Protein AF-A0A2I0KD50-F1 (afdb_monomer_lite)

Organism: Punica granatum (NCBI:txid22663)

Structure (mmCIF, N/CA/C/O backbone):
data_AF-A0A2I0KD50-F1
#
_entry.id   AF-A0A2I0KD50-F1
#
loop_
_atom_site.group_PDB
_atom_site.id
_atom_site.type_symbol
_atom_site.label_atom_id
_atom_site.label_alt_id
_atom_site.label_comp_id
_atom_site.label_asym_id
_atom_site.label_entity_id
_atom_site.label_seq_id
_atom_site.pdbx_PDB_ins_code
_atom_site.Cartn_x
_atom_site.Cartn_y
_atom_site.Cartn_z
_atom_site.occupancy
_atom_site.B_iso_or_equiv
_atom_site.auth_seq_id
_atom_site.auth_comp_id
_atom_site.auth_asym_id
_atom_site.auth_atom_id
_atom_site.pdbx_PDB_model_num
ATOM 1 N N . MET A 1 1 ? 10.633 5.682 2.955 1.00 70.81 1 MET A N 1
ATOM 2 C CA . MET A 1 1 ? 9.677 4.860 3.728 1.00 70.81 1 MET A CA 1
ATOM 3 C C . MET A 1 1 ? 9.456 5.399 5.141 1.00 70.81 1 MET A C 1
ATOM 5 O O . MET A 1 1 ? 8.344 5.823 5.405 1.00 70.81 1 MET A O 1
ATOM 9 N N . ALA A 1 2 ? 10.467 5.467 6.023 1.00 80.44 2 ALA A N 1
ATOM 10 C CA . ALA A 1 2 ? 10.273 5.912 7.417 1.00 80.44 2 ALA A CA 1
ATOM 11 C C . ALA A 1 2 ? 9.618 7.303 7.551 1.00 80.44 2 ALA A C 1
ATOM 13 O O . ALA A 1 2 ? 8.651 7.461 8.290 1.00 80.44 2 ALA A O 1
ATOM 14 N N . PHE A 1 3 ? 10.090 8.294 6.787 1.00 87.19 3 PHE A N 1
ATOM 15 C CA . PHE A 1 3 ? 9.488 9.631 6.768 1.00 87.19 3 PHE A CA 1
ATOM 16 C C . PHE A 1 3 ? 8.015 9.604 6.319 1.00 87.19 3 PHE A C 1
ATOM 18 O O . PHE A 1 3 ? 7.145 10.119 7.013 1.00 87.19 3 PHE A O 1
ATOM 25 N N . SER A 1 4 ? 7.725 8.937 5.198 1.00 86.75 4 SER A N 1
ATOM 26 C CA . SER A 1 4 ? 6.370 8.811 4.644 1.00 86.75 4 SER A CA 1
ATOM 27 C C . SER A 1 4 ? 5.408 8.070 5.575 1.00 86.75 4 SER A C 1
ATOM 29 O O . SER A 1 4 ? 4.252 8.458 5.671 1.00 86.75 4 SER A O 1
ATOM 31 N N . ALA A 1 5 ? 5.883 7.051 6.299 1.00 86.19 5 ALA A N 1
ATOM 32 C CA . ALA A 1 5 ? 5.079 6.326 7.282 1.00 86.19 5 ALA A CA 1
ATOM 33 C C . ALA A 1 5 ? 4.683 7.225 8.466 1.00 86.19 5 ALA A C 1
ATOM 35 O O . ALA A 1 5 ? 3.518 7.254 8.849 1.00 86.19 5 ALA A O 1
ATOM 36 N N . ASN A 1 6 ? 5.624 8.016 8.999 1.00 88.94 6 ASN A N 1
ATOM 37 C CA . ASN A 1 6 ? 5.325 8.981 10.064 1.00 88.94 6 ASN A CA 1
ATOM 38 C C . ASN A 1 6 ? 4.340 10.056 9.589 1.00 88.94 6 ASN A C 1
ATOM 40 O O . ASN A 1 6 ? 3.397 10.390 10.303 1.00 88.94 6 ASN A O 1
ATOM 44 N N . LEU A 1 7 ? 4.518 10.557 8.363 1.00 89.56 7 LEU A N 1
ATOM 45 C CA . LEU A 1 7 ? 3.590 11.509 7.757 1.00 89.56 7 LEU A CA 1
ATOM 46 C C . LEU A 1 7 ? 2.187 10.903 7.593 1.00 89.56 7 LEU A C 1
ATOM 48 O O . LEU A 1 7 ? 1.201 11.545 7.942 1.00 89.56 7 LEU A O 1
ATOM 52 N N . GLY A 1 8 ? 2.095 9.663 7.106 1.00 86.81 8 GLY A N 1
ATOM 53 C CA . GLY A 1 8 ? 0.834 8.934 6.981 1.00 86.81 8 GLY A CA 1
ATOM 54 C C . GLY A 1 8 ? 0.147 8.712 8.329 1.00 86.81 8 GLY A C 1
ATOM 55 O O . GLY A 1 8 ? -1.066 8.867 8.425 1.00 86.81 8 GLY A O 1
ATOM 56 N N . GLY A 1 9 ? 0.910 8.407 9.384 1.00 88.31 9 GLY A N 1
ATOM 57 C CA . GLY A 1 9 ? 0.411 8.331 10.762 1.00 88.31 9 GLY A CA 1
ATOM 58 C C . GLY A 1 9 ? -0.171 9.660 11.235 1.00 88.31 9 GLY A C 1
ATOM 59 O O . GLY A 1 9 ? -1.335 9.720 11.615 1.00 88.31 9 GLY A O 1
ATOM 60 N N . TR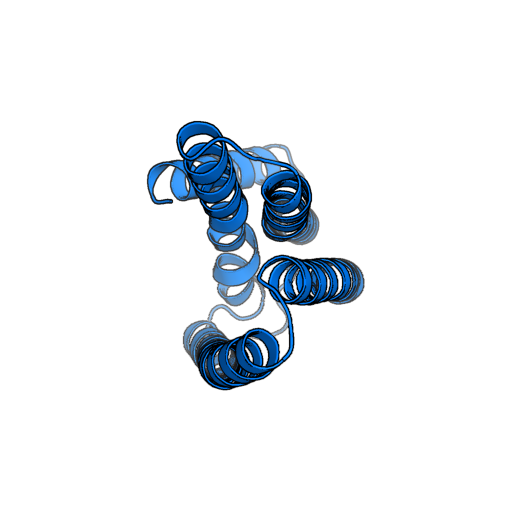P A 1 10 ? 0.586 10.750 11.090 1.00 90.25 10 TRP A N 1
ATOM 61 C CA . TRP A 1 10 ? 0.128 12.083 11.486 1.00 90.25 10 TRP A CA 1
ATOM 62 C C . TRP A 1 10 ? -1.133 12.535 10.733 1.00 90.25 10 TRP A C 1
ATOM 64 O O . TRP A 1 10 ? -2.048 13.108 11.329 1.00 90.25 10 TRP A O 1
ATOM 74 N N . ILE A 1 11 ? -1.220 12.244 9.429 1.00 89.62 11 ILE A N 1
ATOM 75 C CA . ILE A 1 11 ? -2.421 12.503 8.623 1.00 89.62 11 ILE A CA 1
ATOM 76 C C . ILE A 1 11 ? -3.598 11.670 9.138 1.00 89.62 11 ILE A C 1
ATOM 78 O O . ILE A 1 11 ? -4.686 12.216 9.320 1.00 89.62 11 ILE A O 1
ATOM 82 N N . ALA A 1 12 ? -3.396 10.375 9.395 1.00 88.25 12 ALA A N 1
ATOM 83 C CA . ALA A 1 12 ? -4.441 9.498 9.911 1.00 88.25 12 ALA A CA 1
ATOM 84 C C . ALA A 1 12 ? -4.977 9.997 11.264 1.00 88.25 12 ALA A C 1
ATOM 86 O O . ALA A 1 12 ? -6.186 10.181 11.408 1.00 88.25 12 ALA A O 1
ATOM 87 N N . ASP A 1 13 ? -4.093 10.318 12.208 1.00 89.00 13 ASP A N 1
ATOM 88 C CA . ASP A 1 13 ? -4.461 10.821 13.537 1.00 89.00 13 ASP A CA 1
ATOM 89 C C . ASP A 1 13 ? -5.185 12.176 13.453 1.00 89.00 13 ASP A C 1
ATOM 91 O O . ASP A 1 13 ? -6.168 12.434 14.157 1.00 89.00 13 ASP A O 1
ATOM 95 N N . THR A 1 14 ? -4.765 13.043 12.526 1.00 89.75 14 THR A N 1
ATOM 96 C CA . THR A 1 14 ? -5.438 14.323 12.263 1.00 89.75 14 THR A CA 1
ATOM 97 C C . THR A 1 14 ? -6.848 14.118 11.700 1.00 89.75 14 THR A C 1
ATOM 99 O O . THR A 1 14 ? -7.777 14.833 12.067 1.00 89.75 14 THR A O 1
ATOM 102 N N . LEU A 1 15 ? -7.044 13.144 10.811 1.00 88.12 15 LEU A N 1
ATOM 103 C CA . LEU A 1 15 ? -8.362 12.847 10.247 1.00 88.12 15 LEU A CA 1
ATOM 104 C C . LEU A 1 15 ? -9.306 12.249 11.297 1.00 88.12 15 LEU A C 1
ATOM 106 O O . LEU A 1 15 ? -10.467 12.654 11.361 1.00 88.12 15 LEU A O 1
ATOM 110 N N . VAL A 1 16 ? -8.804 11.358 12.155 1.00 89.00 16 VAL A N 1
ATOM 111 C CA . VAL A 1 16 ? -9.578 10.802 13.277 1.00 89.00 16 VAL A CA 1
ATOM 112 C C . VAL A 1 16 ? -9.962 11.902 14.271 1.00 89.00 16 VAL A C 1
ATOM 114 O O . VAL A 1 16 ? -11.129 12.015 14.638 1.00 89.00 16 VAL A O 1
ATOM 117 N N . SER A 1 17 ? -9.025 12.776 14.656 1.00 88.19 17 SER A N 1
ATOM 118 C CA . SER A 1 17 ? -9.304 13.890 15.583 1.00 88.19 17 SER A CA 1
ATOM 119 C C . SER A 1 17 ? -10.275 14.938 15.022 1.00 88.19 17 SER A C 1
ATOM 121 O O . SER A 1 17 ? -10.956 15.616 15.788 1.00 88.19 17 SER A O 1
ATOM 123 N N . ARG A 1 18 ? -10.406 15.036 13.693 1.00 89.31 18 ARG A N 1
ATOM 124 C CA . ARG A 1 18 ? -11.431 15.848 13.012 1.00 89.31 18 ARG A CA 1
ATOM 125 C C . ARG A 1 18 ? -12.817 15.190 12.954 1.00 89.31 18 ARG A C 1
ATOM 127 O O . ARG A 1 18 ? -13.732 15.783 12.390 1.00 89.31 18 ARG A O 1
ATOM 134 N N . GLY A 1 19 ? -12.983 13.999 13.529 1.00 85.19 19 GLY A N 1
ATOM 135 C CA . GLY A 1 19 ? -14.274 13.320 13.661 1.00 85.19 19 GLY A CA 1
ATOM 136 C C . GLY A 1 19 ? -14.597 12.315 12.552 1.00 85.19 19 GLY A C 1
ATOM 137 O O . GLY A 1 19 ? -15.729 11.841 12.483 1.00 85.19 19 GLY A O 1
ATOM 138 N N . LEU A 1 20 ? -13.639 11.963 11.685 1.00 89.62 20 LEU A N 1
ATOM 139 C CA . LEU A 1 20 ? -13.829 10.848 10.753 1.00 89.62 20 LEU A CA 1
ATOM 140 C C . LEU A 1 20 ? -13.736 9.515 11.502 1.00 89.62 20 LEU A C 1
ATOM 142 O O . LEU A 1 20 ? -12.859 9.315 12.340 1.00 89.62 20 LEU A O 1
ATOM 146 N N . SER A 1 21 ? -14.611 8.567 11.156 1.00 88.94 21 SER A N 1
ATOM 147 C CA . SER A 1 21 ? -14.556 7.205 11.702 1.00 88.94 21 SER A CA 1
ATOM 148 C C . SER A 1 21 ? -13.206 6.547 11.393 1.00 88.94 21 SER A C 1
ATOM 150 O O . SER A 1 21 ? -12.714 6.679 10.264 1.00 88.94 21 SER A O 1
ATOM 152 N N . VAL A 1 22 ? -12.684 5.750 12.327 1.00 87.25 22 VAL A N 1
ATOM 153 C CA . VAL A 1 22 ? -11.439 4.984 12.149 1.00 87.25 22 VAL A CA 1
ATOM 154 C C . VAL A 1 22 ? -11.494 4.139 10.873 1.00 87.25 22 VAL A C 1
ATOM 156 O O . VAL A 1 22 ? -10.597 4.243 10.042 1.00 87.25 22 VAL A O 1
ATOM 159 N N . THR A 1 23 ? -12.599 3.425 10.626 1.00 86.94 23 THR A N 1
ATOM 160 C CA . THR A 1 23 ? -12.821 2.642 9.397 1.00 86.94 23 THR A CA 1
ATOM 161 C C . THR A 1 23 ? -12.579 3.448 8.120 1.00 86.94 23 THR A C 1
ATOM 163 O O . THR A 1 23 ? -11.850 3.009 7.232 1.00 86.94 23 THR A O 1
ATOM 166 N N . THR A 1 24 ? -13.160 4.647 8.023 1.00 87.75 24 THR A N 1
ATOM 167 C CA . THR A 1 24 ? -12.992 5.517 6.848 1.00 87.75 24 THR A CA 1
ATOM 168 C C . THR A 1 24 ? -11.543 5.967 6.697 1.00 87.75 24 THR A C 1
ATOM 170 O O . THR A 1 24 ? -11.000 5.915 5.596 1.00 87.75 24 THR A O 1
ATOM 173 N N . VAL A 1 25 ? -10.879 6.345 7.793 1.00 89.50 25 VAL A N 1
ATOM 174 C CA . VAL A 1 25 ? -9.468 6.752 7.750 1.00 89.50 25 VAL A CA 1
ATOM 175 C C . VAL A 1 25 ? -8.578 5.594 7.295 1.00 89.50 25 VAL A C 1
ATOM 177 O O . VAL A 1 25 ? -7.768 5.782 6.389 1.00 89.50 25 VAL A O 1
ATOM 180 N N . ARG A 1 26 ? -8.771 4.380 7.829 1.00 88.75 26 ARG A N 1
ATOM 181 C CA . ARG A 1 26 ? -8.013 3.189 7.405 1.00 88.75 26 ARG A CA 1
ATOM 182 C C . ARG A 1 26 ? -8.247 2.853 5.932 1.00 88.75 26 ARG A C 1
ATOM 184 O O . ARG A 1 26 ? -7.289 2.544 5.226 1.00 88.75 26 ARG A O 1
ATOM 191 N N . LYS A 1 27 ? -9.485 2.972 5.435 1.00 89.94 27 LYS A N 1
ATOM 192 C CA . LYS A 1 27 ? -9.807 2.802 4.004 1.00 89.94 27 LYS A CA 1
ATOM 193 C C . LYS A 1 27 ? -9.091 3.820 3.123 1.00 89.94 27 LYS A C 1
ATOM 195 O O . LYS A 1 27 ? -8.493 3.424 2.124 1.00 89.94 27 LYS A O 1
ATOM 200 N N . ILE A 1 28 ? -9.093 5.098 3.502 1.00 90.56 28 ILE A N 1
ATOM 201 C CA . ILE A 1 28 ? -8.404 6.153 2.746 1.00 90.56 28 ILE A CA 1
ATOM 202 C C . ILE A 1 28 ? -6.893 5.895 2.733 1.00 90.56 28 ILE A C 1
ATOM 204 O O . ILE A 1 28 ? -6.299 5.861 1.657 1.00 90.56 28 ILE A O 1
ATOM 208 N N . MET A 1 29 ? -6.278 5.664 3.899 1.00 90.31 29 MET A N 1
ATOM 209 C CA . MET A 1 29 ? -4.830 5.435 4.000 1.00 90.31 29 MET A CA 1
ATOM 210 C C . MET A 1 29 ? -4.391 4.220 3.177 1.00 90.31 29 MET A C 1
ATOM 212 O O . MET A 1 29 ? -3.423 4.310 2.425 1.00 90.31 29 MET A O 1
ATOM 216 N N . GLN A 1 30 ? -5.136 3.112 3.246 1.00 91.19 30 GLN A N 1
ATOM 217 C CA . GLN A 1 30 ? -4.815 1.915 2.469 1.00 91.19 30 GLN A CA 1
ATOM 218 C C . GLN A 1 30 ? -5.031 2.115 0.965 1.00 91.19 30 GLN A C 1
ATOM 220 O O . GLN A 1 30 ? -4.249 1.624 0.156 1.00 91.19 30 GLN A O 1
ATOM 225 N N . THR A 1 31 ? -6.062 2.869 0.577 1.00 91.44 31 THR A N 1
ATOM 226 C CA . THR A 1 31 ? -6.315 3.199 -0.832 1.00 91.44 31 THR A CA 1
ATOM 227 C C . THR A 1 31 ? -5.171 4.025 -1.412 1.00 91.44 31 THR A C 1
ATOM 229 O O . THR A 1 31 ? -4.708 3.730 -2.508 1.00 91.44 31 THR A O 1
ATOM 232 N N . VAL A 1 32 ? -4.652 5.010 -0.670 1.00 91.12 32 VAL A N 1
ATOM 233 C CA . VAL A 1 32 ? -3.443 5.755 -1.066 1.00 91.12 32 VAL A CA 1
ATOM 234 C C . VAL A 1 32 ? -2.230 4.821 -1.137 1.00 91.12 32 VAL A C 1
ATOM 236 O O . VAL A 1 32 ? -1.462 4.887 -2.098 1.00 91.12 32 VAL A O 1
ATOM 239 N N . GLY A 1 33 ? -2.108 3.914 -0.163 1.00 89.75 33 GLY A N 1
ATOM 240 C CA . GLY A 1 33 ? -1.062 2.896 -0.094 1.00 89.75 33 GLY A CA 1
ATOM 241 C C . GLY A 1 33 ? -1.037 1.920 -1.268 1.00 89.75 33 GLY A C 1
ATOM 242 O O . GLY A 1 33 ? 0.028 1.417 -1.594 1.00 89.75 33 GLY A O 1
ATOM 243 N N . PHE A 1 34 ? -2.163 1.681 -1.944 1.00 90.50 34 PHE A N 1
ATOM 244 C CA . PHE A 1 34 ? -2.239 0.767 -3.090 1.00 90.50 34 PHE A CA 1
ATOM 245 C C . PHE A 1 34 ? -2.349 1.472 -4.445 1.00 90.50 34 PHE A C 1
ATOM 247 O O . PHE A 1 34 ? -1.683 1.072 -5.401 1.00 90.50 34 PHE A O 1
ATOM 254 N N . LEU A 1 35 ? -3.137 2.545 -4.546 1.00 92.19 35 LEU A N 1
ATOM 255 C CA . LEU A 1 35 ? -3.276 3.292 -5.798 1.00 92.19 35 LEU A CA 1
ATOM 256 C C . LEU A 1 35 ? -2.030 4.118 -6.126 1.00 92.19 35 LEU A C 1
ATOM 258 O O . LEU A 1 35 ? -1.712 4.282 -7.303 1.00 92.19 35 LEU A O 1
ATOM 262 N N . GLY A 1 36 ? -1.310 4.610 -5.114 1.00 91.56 36 GLY A N 1
ATOM 263 C CA . GLY A 1 36 ? -0.051 5.328 -5.310 1.00 91.56 36 GLY A CA 1
ATOM 264 C C . GLY A 1 36 ? 0.994 4.472 -6.032 1.00 91.56 36 GLY A C 1
ATOM 265 O O . GLY A 1 36 ? 1.410 4.844 -7.134 1.00 91.56 36 GLY A O 1
ATOM 266 N N . PRO A 1 37 ? 1.365 3.292 -5.494 1.00 91.31 37 PRO A N 1
ATOM 267 C CA . PRO A 1 37 ? 2.269 2.372 -6.176 1.00 91.31 37 PRO A CA 1
ATOM 268 C C . PRO A 1 37 ? 1.765 1.956 -7.556 1.00 91.31 37 PRO A C 1
ATOM 270 O O . PRO A 1 37 ? 2.533 1.982 -8.514 1.00 91.31 37 PRO A O 1
ATOM 273 N N . ALA A 1 38 ? 0.470 1.651 -7.699 1.00 91.62 38 ALA A N 1
ATOM 274 C CA . ALA A 1 38 ? -0.110 1.280 -8.989 1.00 91.62 38 ALA A CA 1
ATOM 275 C C . ALA A 1 38 ? 0.085 2.372 -10.059 1.00 91.62 38 ALA A C 1
ATOM 277 O O . ALA A 1 38 ? 0.477 2.082 -11.194 1.00 91.62 38 ALA A O 1
ATOM 278 N N . PHE A 1 39 ? -0.129 3.639 -9.695 1.00 92.44 39 PHE A N 1
ATOM 279 C CA . PHE A 1 39 ? 0.102 4.770 -10.588 1.00 92.44 39 PHE A CA 1
ATOM 280 C C . PHE A 1 39 ? 1.582 4.895 -10.966 1.00 92.44 39 PHE A C 1
ATOM 282 O O . PHE A 1 39 ? 1.912 4.936 -12.152 1.00 92.44 39 PHE A O 1
ATOM 289 N N . PHE A 1 40 ? 2.485 4.901 -9.981 1.00 91.75 40 PHE A N 1
ATOM 290 C CA . PHE A 1 40 ? 3.916 5.082 -10.235 1.00 91.75 40 PHE A CA 1
ATOM 291 C C . PHE A 1 40 ? 4.544 3.918 -11.009 1.00 91.75 40 PHE A C 1
ATOM 293 O O . PHE A 1 40 ? 5.391 4.167 -11.863 1.00 91.75 40 PHE A O 1
ATOM 300 N N . LEU A 1 41 ? 4.107 2.676 -10.784 1.00 88.81 41 LEU A N 1
ATOM 301 C CA . LEU A 1 41 ? 4.550 1.512 -11.562 1.00 88.81 41 LEU A CA 1
ATOM 302 C C . LEU A 1 41 ? 4.051 1.566 -13.012 1.00 88.81 41 LEU A C 1
ATOM 304 O O . LEU A 1 41 ? 4.789 1.234 -13.938 1.00 88.81 41 LEU A O 1
ATOM 308 N N . THR A 1 42 ? 2.832 2.062 -13.238 1.00 89.69 42 THR A N 1
ATOM 309 C CA . THR A 1 42 ? 2.328 2.291 -14.602 1.00 89.69 42 THR A CA 1
ATOM 310 C C . THR A 1 42 ? 3.166 3.350 -15.324 1.00 89.69 42 THR A C 1
ATOM 312 O O . THR A 1 42 ? 3.517 3.180 -16.492 1.00 89.69 42 THR A O 1
ATOM 315 N N . GLN A 1 43 ? 3.541 4.431 -14.632 1.00 88.69 43 GLN A N 1
ATOM 316 C CA . GLN A 1 43 ? 4.410 5.463 -15.207 1.00 88.69 43 GLN A CA 1
ATOM 317 C C . GLN A 1 43 ? 5.835 4.960 -15.441 1.00 88.69 43 GLN A C 1
ATOM 319 O O . GLN A 1 43 ? 6.415 5.269 -16.477 1.00 88.69 43 GLN A O 1
ATOM 324 N N . LEU A 1 44 ? 6.377 4.143 -14.533 1.00 87.25 44 LEU A N 1
ATOM 325 C CA . LEU A 1 44 ? 7.727 3.581 -14.626 1.00 87.25 44 LEU A CA 1
ATOM 326 C C . LEU A 1 44 ? 7.964 2.847 -15.954 1.00 87.25 44 LEU A C 1
ATOM 328 O O . LEU A 1 44 ? 9.035 2.973 -16.538 1.00 87.25 44 LEU A O 1
ATOM 332 N N . SER A 1 45 ? 6.942 2.160 -16.462 1.00 82.25 45 SER A N 1
ATOM 333 C CA . SER A 1 45 ? 6.980 1.420 -17.732 1.00 82.25 45 SER A CA 1
ATOM 334 C C . SER A 1 45 ? 7.188 2.316 -18.966 1.00 82.25 45 SER A C 1
ATOM 336 O O . SER A 1 45 ? 7.632 1.846 -20.009 1.00 82.25 45 SER A O 1
ATOM 338 N N . HIS A 1 46 ? 6.909 3.618 -18.849 1.00 84.06 46 HIS A N 1
ATOM 339 C CA . HIS A 1 46 ? 7.046 4.609 -19.923 1.00 84.06 46 HIS A CA 1
ATOM 340 C C . HIS A 1 46 ? 8.318 5.465 -19.797 1.00 84.06 46 HIS A C 1
ATOM 342 O O . HIS A 1 46 ? 8.551 6.370 -20.602 1.00 84.06 46 HIS A O 1
ATOM 348 N N . VAL A 1 47 ? 9.139 5.221 -18.773 1.00 87.62 47 VAL A N 1
ATOM 349 C CA . VAL A 1 47 ? 10.310 6.040 -18.463 1.00 87.62 47 VAL A CA 1
ATOM 350 C C . VAL A 1 47 ? 11.579 5.427 -19.047 1.00 87.62 47 VAL A C 1
ATOM 352 O O . VAL A 1 47 ? 11.966 4.318 -18.704 1.00 87.62 47 VAL A O 1
ATOM 355 N N . ASN A 1 48 ? 12.294 6.213 -19.857 1.00 81.88 48 ASN A N 1
ATOM 356 C CA . ASN A 1 48 ? 13.555 5.797 -20.489 1.00 81.88 48 ASN A CA 1
ATOM 357 C C . ASN A 1 48 ? 14.815 6.334 -19.781 1.00 81.88 48 ASN A C 1
ATOM 359 O O . ASN A 1 48 ? 15.933 5.993 -20.158 1.00 81.88 48 ASN A O 1
ATOM 363 N N . SER A 1 49 ? 14.658 7.197 -18.769 1.00 91.94 49 SER A N 1
ATOM 364 C CA . SER A 1 49 ? 15.776 7.780 -18.016 1.00 91.94 49 SER A CA 1
ATOM 365 C C . SER A 1 49 ? 15.958 7.075 -16.668 1.00 91.94 49 SER A C 1
ATOM 367 O O . SER A 1 49 ? 15.011 7.058 -15.874 1.00 91.94 49 SER A O 1
ATOM 369 N N . PRO A 1 50 ? 17.167 6.577 -16.338 1.00 89.06 50 PRO A N 1
ATOM 370 C CA . PRO A 1 50 ? 17.437 5.938 -15.050 1.00 89.06 50 PRO A CA 1
ATOM 371 C C . PRO A 1 50 ? 17.090 6.823 -13.846 1.00 89.06 50 PRO A C 1
ATOM 373 O O . PRO A 1 50 ? 16.554 6.337 -12.854 1.00 89.06 50 PRO A O 1
ATOM 376 N N . ALA A 1 51 ? 17.329 8.136 -13.941 1.00 91.88 51 ALA A N 1
ATOM 377 C CA . ALA A 1 51 ? 17.015 9.071 -12.861 1.00 91.88 51 ALA A CA 1
ATOM 378 C C . ALA A 1 51 ? 15.503 9.151 -12.598 1.00 91.88 51 ALA A C 1
ATOM 380 O O . ALA A 1 51 ? 15.060 9.091 -11.453 1.00 91.88 51 ALA A O 1
ATOM 381 N N . MET A 1 52 ? 14.699 9.231 -13.661 1.00 89.94 52 MET A N 1
ATOM 382 C CA . MET A 1 52 ? 13.240 9.243 -13.539 1.00 89.94 52 MET A CA 1
ATOM 383 C C . MET A 1 52 ? 12.695 7.890 -13.066 1.00 89.94 52 MET A C 1
ATOM 385 O O . MET A 1 52 ? 11.723 7.867 -12.313 1.00 89.94 52 MET A O 1
ATOM 389 N N . ALA A 1 53 ? 13.325 6.779 -13.458 1.00 89.12 53 ALA A N 1
ATOM 390 C CA . ALA A 1 53 ? 12.929 5.446 -13.016 1.00 89.12 53 ALA A CA 1
ATOM 391 C C . ALA A 1 53 ? 13.121 5.289 -11.500 1.00 89.12 53 ALA A C 1
ATOM 393 O O . ALA A 1 53 ? 12.194 4.900 -10.789 1.00 89.12 53 ALA A O 1
ATOM 394 N N . VAL A 1 54 ? 14.285 5.700 -10.987 1.00 91.75 54 VAL A N 1
ATOM 395 C CA . VAL A 1 54 ? 14.572 5.712 -9.545 1.00 91.75 54 VAL A CA 1
ATOM 396 C C . VAL A 1 54 ? 13.600 6.623 -8.795 1.00 91.75 54 VAL A C 1
ATOM 398 O O . VAL A 1 54 ? 13.087 6.230 -7.749 1.00 91.75 54 VAL A O 1
ATOM 401 N N . LEU A 1 55 ? 13.292 7.809 -9.331 1.00 91.62 55 LEU A N 1
ATOM 402 C CA . LEU A 1 55 ? 12.304 8.708 -8.728 1.00 91.62 55 LEU A CA 1
ATOM 403 C C . LEU A 1 55 ? 10.907 8.074 -8.668 1.00 91.62 55 LEU A C 1
ATOM 405 O O . LEU A 1 55 ? 10.262 8.148 -7.623 1.00 91.62 55 LEU A O 1
ATOM 409 N N . CYS A 1 56 ? 10.453 7.412 -9.735 1.00 91.12 56 CYS A N 1
ATOM 410 C CA . CYS A 1 56 ? 9.159 6.722 -9.752 1.00 91.12 56 CYS A CA 1
ATOM 411 C C . CYS A 1 56 ? 9.120 5.571 -8.739 1.00 91.12 56 CYS A C 1
ATOM 413 O O . CYS A 1 56 ? 8.159 5.464 -7.979 1.00 91.12 56 CYS A O 1
ATOM 415 N N . MET A 1 57 ? 10.178 4.758 -8.658 1.00 90.62 57 MET A N 1
ATOM 416 C CA . MET A 1 57 ? 10.280 3.687 -7.659 1.00 90.62 57 MET A CA 1
ATOM 417 C C . MET A 1 57 ? 10.295 4.241 -6.228 1.00 90.62 57 MET A C 1
ATOM 419 O O . MET A 1 57 ? 9.613 3.713 -5.350 1.00 90.62 57 MET A O 1
ATOM 423 N N . ALA A 1 58 ? 11.019 5.337 -5.987 1.00 91.88 58 ALA A N 1
ATOM 424 C CA . ALA A 1 58 ? 11.056 5.993 -4.684 1.00 91.88 58 ALA A CA 1
ATOM 425 C C . ALA A 1 58 ? 9.682 6.556 -4.288 1.00 91.88 58 ALA A C 1
ATOM 427 O O . ALA A 1 58 ? 9.265 6.398 -3.139 1.00 91.88 58 ALA A O 1
ATOM 428 N N . CYS A 1 59 ? 8.961 7.170 -5.232 1.00 91.31 59 CYS A N 1
ATOM 429 C CA . CYS A 1 59 ? 7.610 7.680 -5.001 1.00 91.31 59 CYS A CA 1
ATOM 430 C C . CYS A 1 59 ? 6.611 6.546 -4.750 1.00 91.31 59 CYS A C 1
ATOM 432 O O . CYS A 1 59 ? 5.847 6.633 -3.792 1.00 91.31 59 CYS A O 1
ATOM 434 N N . SER A 1 60 ? 6.689 5.457 -5.525 1.00 91.69 60 SER A N 1
ATOM 435 C CA . SER A 1 60 ? 5.915 4.229 -5.308 1.00 91.69 60 SER A CA 1
ATOM 436 C C . SER A 1 60 ? 6.086 3.721 -3.874 1.00 91.69 60 SER A C 1
ATOM 438 O O . SER A 1 60 ? 5.113 3.610 -3.129 1.00 91.69 60 SER A O 1
ATOM 440 N N . GLN A 1 61 ? 7.332 3.524 -3.432 1.00 90.69 61 GLN A N 1
ATOM 441 C CA . GLN A 1 61 ? 7.630 3.064 -2.072 1.00 90.69 61 GLN A CA 1
ATOM 442 C C . GLN A 1 61 ? 7.234 4.085 -0.992 1.00 90.69 61 GLN A C 1
ATOM 444 O O . GLN A 1 61 ? 6.945 3.730 0.152 1.00 90.69 61 GLN A O 1
ATOM 449 N N . GLY A 1 62 ? 7.257 5.375 -1.331 1.00 91.12 62 GLY A N 1
ATOM 450 C CA . GLY A 1 62 ? 6.797 6.455 -0.466 1.00 91.12 62 GLY A CA 1
ATOM 451 C C . GLY A 1 62 ? 5.293 6.389 -0.217 1.00 91.12 62 GLY A C 1
ATOM 452 O O . GLY A 1 62 ? 4.869 6.509 0.930 1.00 91.12 62 GLY A O 1
ATOM 453 N N . THR A 1 63 ? 4.501 6.159 -1.265 1.00 89.56 63 THR A N 1
ATOM 454 C CA . THR A 1 63 ? 3.049 5.986 -1.146 1.00 89.56 63 THR A CA 1
ATOM 455 C C . THR A 1 63 ? 2.674 4.674 -0.470 1.00 89.56 63 THR A C 1
ATOM 457 O O . THR A 1 63 ? 1.817 4.691 0.406 1.00 89.56 63 THR A O 1
ATOM 460 N N . ASP A 1 64 ? 3.370 3.572 -0.769 1.00 89.56 64 ASP A N 1
ATOM 461 C CA . ASP A 1 64 ? 3.137 2.267 -0.130 1.00 89.56 64 ASP A CA 1
ATOM 462 C C . ASP A 1 64 ? 3.283 2.325 1.400 1.00 89.56 64 ASP A C 1
ATOM 464 O O . ASP A 1 64 ? 2.547 1.671 2.136 1.00 89.56 64 ASP A O 1
ATOM 468 N N . ALA A 1 65 ? 4.162 3.199 1.906 1.00 88.81 65 ALA A N 1
ATOM 469 C CA . ALA A 1 65 ? 4.361 3.400 3.339 1.00 88.81 65 ALA A CA 1
ATOM 470 C C . ALA A 1 65 ? 3.083 3.823 4.094 1.00 88.81 65 ALA A C 1
ATOM 472 O O . ALA A 1 65 ? 2.998 3.601 5.301 1.00 88.81 65 ALA A O 1
ATOM 473 N N . PHE A 1 66 ? 2.079 4.389 3.413 1.00 87.56 66 PHE A N 1
ATOM 474 C CA . PHE A 1 66 ? 0.783 4.730 4.016 1.00 87.56 66 PHE A CA 1
ATOM 475 C C . PHE A 1 66 ? -0.021 3.486 4.421 1.00 87.56 66 PHE A C 1
ATOM 477 O O . PHE A 1 66 ? -0.853 3.567 5.327 1.00 87.56 66 PHE A O 1
ATOM 484 N N . SER A 1 67 ? 0.283 2.317 3.845 1.00 87.75 67 SER A N 1
ATOM 485 C CA . SER A 1 67 ? -0.274 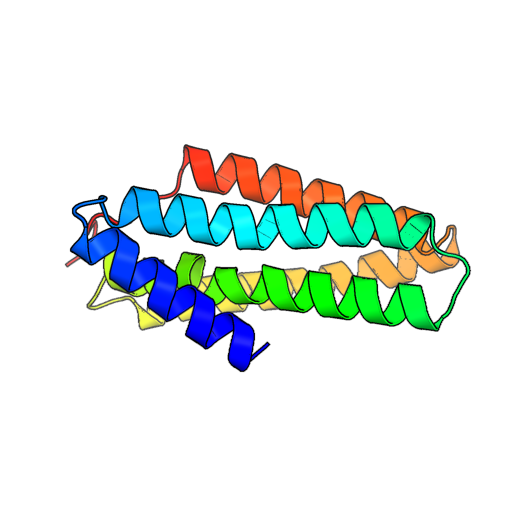1.028 4.269 1.00 87.75 67 SER A CA 1
ATOM 486 C C . SER A 1 67 ? 0.070 0.683 5.723 1.00 87.75 67 SER A C 1
ATOM 488 O O . SER A 1 67 ? -0.656 -0.078 6.355 1.00 87.75 67 SER A O 1
ATOM 490 N N . GLN A 1 68 ? 1.132 1.268 6.297 1.00 85.12 68 GLN A N 1
ATOM 491 C CA . GLN A 1 68 ? 1.447 1.119 7.725 1.00 85.12 68 GLN A CA 1
ATOM 492 C C . GLN A 1 68 ? 0.329 1.696 8.606 1.00 85.12 68 GLN A C 1
ATOM 494 O O . GLN A 1 68 ? -0.150 1.037 9.524 1.00 85.12 68 GLN A O 1
ATOM 499 N N . SER A 1 69 ? -0.168 2.884 8.262 1.00 83.50 69 SER A N 1
ATOM 500 C CA . SER A 1 69 ? -1.275 3.539 8.971 1.00 83.50 69 SER A CA 1
ATOM 501 C C . SER A 1 69 ? -2.656 3.006 8.569 1.00 83.50 69 SER A C 1
ATOM 503 O O . SER A 1 69 ? -3.647 3.296 9.241 1.00 83.50 69 SER A O 1
ATOM 505 N N . GLY A 1 70 ? -2.740 2.265 7.460 1.00 84.50 70 GLY A N 1
ATOM 506 C CA . GLY A 1 70 ? -3.929 1.545 7.008 1.00 84.50 70 GLY A CA 1
ATOM 507 C C . GLY A 1 70 ? -4.010 0.157 7.641 1.00 84.50 70 GLY A C 1
ATOM 508 O O . GLY A 1 70 ? -4.627 -0.017 8.687 1.00 84.50 70 GLY A O 1
ATOM 509 N N . LEU A 1 71 ? -3.374 -0.830 7.010 1.00 83.69 71 LEU A N 1
ATOM 510 C CA . LEU A 1 71 ? -3.394 -2.243 7.386 1.00 83.69 71 LEU A CA 1
ATOM 511 C C . LEU A 1 71 ? -2.929 -2.509 8.824 1.00 83.69 71 LEU A C 1
ATOM 513 O O . LEU A 1 71 ? -3.637 -3.177 9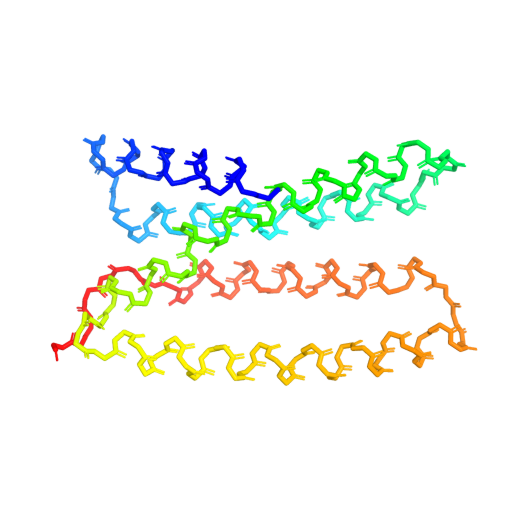.579 1.00 83.69 71 LEU A O 1
ATOM 517 N N . TYR A 1 72 ? -1.733 -2.054 9.203 1.00 81.00 72 TYR A N 1
ATOM 518 C CA . TYR A 1 72 ? -1.097 -2.520 10.443 1.00 81.00 72 TYR A CA 1
ATOM 519 C C . TYR A 1 72 ? -1.806 -1.984 11.686 1.00 81.00 72 TYR A C 1
ATOM 521 O O . TYR A 1 72 ? -2.057 -2.748 12.618 1.00 81.00 72 TYR A O 1
ATOM 529 N N . SER A 1 73 ? -2.225 -0.717 11.669 1.00 83.44 73 SER A N 1
ATOM 530 C CA . SER A 1 73 ? -3.059 -0.155 12.735 1.00 83.44 73 SER A CA 1
ATOM 531 C C . SER A 1 73 ? -4.443 -0.817 12.815 1.00 83.44 73 SER A C 1
ATOM 533 O O . SER A 1 73 ? -4.950 -1.031 13.913 1.00 83.44 73 SER A O 1
ATOM 535 N N . ASN A 1 74 ? -5.019 -1.244 11.683 1.00 86.81 74 ASN A N 1
ATOM 536 C CA . ASN A 1 74 ? -6.360 -1.841 11.651 1.00 86.81 74 ASN A CA 1
ATOM 537 C C . ASN A 1 74 ? 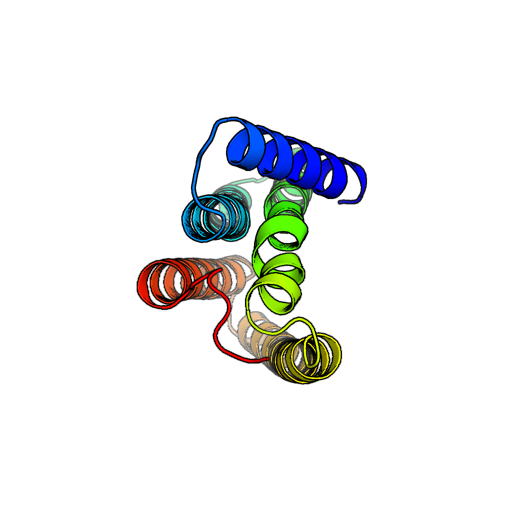-6.476 -3.148 12.460 1.00 86.81 74 ASN A C 1
ATOM 539 O O . ASN A 1 74 ? -7.542 -3.469 12.976 1.00 86.81 74 ASN A O 1
ATOM 543 N N . HIS A 1 75 ? -5.386 -3.908 12.604 1.00 84.19 75 HIS A N 1
ATOM 544 C CA . HIS A 1 75 ? -5.384 -5.142 13.401 1.00 84.19 75 HIS A CA 1
ATOM 545 C C . HIS A 1 75 ? -5.628 -4.862 14.890 1.00 84.19 75 HIS A C 1
ATOM 547 O O . HIS A 1 75 ? -6.320 -5.628 15.562 1.00 84.19 75 HIS A O 1
ATOM 553 N N . GLN A 1 76 ? -5.058 -3.764 15.398 1.00 83.69 76 GLN A N 1
ATOM 554 C CA . GLN A 1 76 ? -5.256 -3.318 16.778 1.00 83.69 76 GLN A CA 1
ATOM 555 C C . GLN A 1 76 ? -6.664 -2.757 16.979 1.00 83.69 76 GLN A C 1
ATOM 557 O O . GLN A 1 76 ? -7.272 -3.035 18.009 1.00 83.69 76 GLN A O 1
ATOM 562 N N . ASP A 1 77 ? -7.186 -2.041 15.978 1.00 83.81 77 ASP A N 1
AT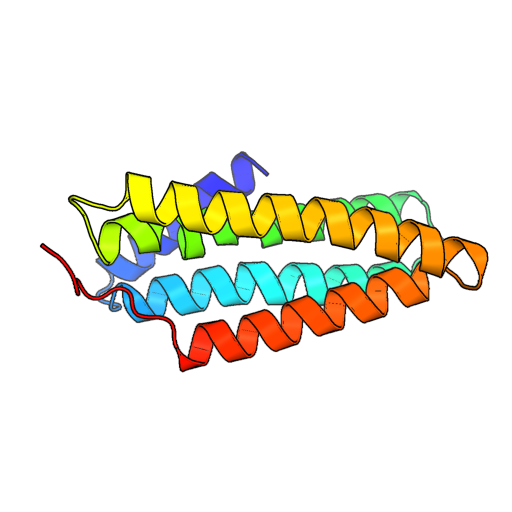OM 563 C CA . ASP A 1 77 ? -8.536 -1.472 16.003 1.00 83.81 77 ASP A CA 1
ATOM 564 C C . ASP A 1 77 ? -9.620 -2.580 16.052 1.00 83.81 77 ASP A C 1
ATOM 566 O O . ASP A 1 77 ? -10.563 -2.493 16.839 1.00 83.81 77 ASP A O 1
ATOM 570 N N . ILE A 1 78 ? -9.462 -3.666 15.276 1.00 85.38 78 ILE A N 1
ATOM 571 C CA . ILE A 1 78 ? -10.439 -4.774 15.205 1.00 85.38 78 ILE A CA 1
ATOM 572 C C . ILE A 1 78 ? -10.402 -5.689 16.438 1.00 85.38 78 ILE A C 1
ATOM 574 O O . ILE A 1 78 ? -11.456 -6.116 16.920 1.00 85.38 78 ILE A O 1
ATOM 578 N N . ALA A 1 79 ? -9.206 -6.072 16.896 1.00 84.50 79 ALA A N 1
ATOM 579 C CA . ALA A 1 79 ? -9.041 -7.069 17.954 1.00 84.50 79 ALA A CA 1
ATOM 580 C C . ALA A 1 79 ? -7.847 -6.725 18.858 1.00 84.50 79 ALA A C 1
ATOM 582 O O . ALA A 1 79 ? -6.771 -7.304 18.702 1.00 84.50 79 ALA A O 1
ATOM 583 N N . PRO A 1 80 ? -8.009 -5.826 19.842 1.00 83.69 80 PRO A N 1
ATOM 584 C CA . PRO A 1 80 ? -6.905 -5.345 20.673 1.00 83.69 80 PRO A CA 1
ATOM 585 C C . PRO A 1 80 ? -6.119 -6.479 21.349 1.00 83.69 80 PRO A C 1
ATOM 587 O O . PRO A 1 80 ? -4.886 -6.505 21.293 1.00 83.69 80 PRO A O 1
ATOM 590 N N . ARG A 1 81 ? -6.827 -7.468 21.914 1.00 85.62 81 ARG A N 1
ATOM 591 C CA . ARG A 1 81 ? -6.243 -8.598 22.653 1.00 85.62 81 ARG A CA 1
ATOM 592 C C . ARG A 1 81 ? -5.592 -9.661 21.765 1.00 85.62 81 ARG A C 1
ATOM 594 O O . ARG A 1 81 ? -4.645 -10.314 22.196 1.00 85.62 81 ARG A O 1
ATOM 601 N N . TYR A 1 82 ? -6.064 -9.812 20.526 1.00 86.44 82 TYR A N 1
ATOM 602 C CA . TYR A 1 82 ? -5.562 -10.793 19.552 1.00 86.44 82 TYR A CA 1
ATOM 603 C C . TYR A 1 82 ? -4.792 -10.153 18.390 1.00 86.44 82 TYR A C 1
ATOM 605 O O . TYR A 1 82 ? -4.445 -10.833 17.424 1.00 86.44 82 TYR A O 1
ATOM 613 N N . SER A 1 83 ? -4.490 -8.859 18.484 1.00 85.94 83 SER A N 1
ATOM 614 C CA . SER A 1 83 ? -3.859 -8.062 17.428 1.00 85.94 83 SER A CA 1
ATOM 615 C C . SER A 1 83 ? -2.539 -8.667 16.954 1.00 85.94 83 SER A C 1
ATOM 617 O O . SER A 1 83 ? -2.295 -8.743 15.753 1.00 85.94 83 SER A O 1
ATOM 619 N N . GLY A 1 84 ? -1.728 -9.188 17.881 1.00 87.38 84 GLY A N 1
ATOM 620 C CA . GLY A 1 84 ? -0.484 -9.891 17.561 1.00 87.38 84 GLY A CA 1
ATOM 621 C C . GLY A 1 84 ? -0.697 -11.187 16.770 1.00 87.38 84 GLY A C 1
ATOM 622 O O . GLY A 1 84 ? 0.071 -11.474 15.857 1.00 87.38 84 GLY A O 1
ATOM 623 N N . VAL A 1 85 ? -1.759 -11.945 17.063 1.00 90.25 85 VAL A N 1
ATOM 624 C CA . VAL A 1 85 ? -2.097 -13.174 16.323 1.00 90.25 85 VAL A CA 1
ATOM 625 C C . VAL A 1 85 ? -2.588 -12.831 14.922 1.00 90.25 85 VAL A C 1
ATOM 627 O O . VAL A 1 85 ? -2.116 -13.420 13.951 1.00 90.25 85 VAL A O 1
ATOM 630 N N . LEU A 1 86 ? -3.487 -11.849 14.799 1.00 87.69 86 LEU A N 1
ATOM 631 C CA . LEU A 1 86 ? -3.968 -11.396 13.495 1.00 87.69 86 LEU A CA 1
ATOM 632 C C . LEU A 1 86 ? -2.816 -10.859 12.635 1.00 87.69 86 LEU A C 1
ATOM 634 O O . LEU A 1 86 ? -2.728 -11.203 11.459 1.00 87.69 86 LEU A O 1
ATOM 638 N N . LEU A 1 87 ? -1.910 -10.072 13.228 1.00 89.50 87 LEU A N 1
ATOM 639 C CA . LEU A 1 87 ? -0.717 -9.570 12.548 1.00 89.50 87 LEU A CA 1
ATOM 640 C C . LEU A 1 87 ? 0.221 -10.710 12.131 1.00 89.50 87 LEU A C 1
ATOM 642 O O . LEU A 1 87 ? 0.771 -10.684 11.035 1.00 89.50 87 LEU A O 1
ATOM 646 N N . GLY A 1 88 ? 0.399 -11.725 12.979 1.00 91.69 88 GLY A N 1
ATOM 647 C CA . GLY A 1 88 ? 1.203 -12.901 12.647 1.00 91.69 88 GLY A CA 1
ATOM 648 C C . GLY A 1 88 ? 0.633 -13.682 11.460 1.00 91.69 88 GLY A C 1
ATOM 649 O O . GLY A 1 88 ? 1.372 -14.042 10.541 1.00 91.69 88 GLY A O 1
ATOM 650 N N . LEU A 1 89 ? -0.685 -13.899 11.438 1.00 92.56 89 LEU A N 1
ATOM 651 C CA . LEU A 1 89 ? -1.372 -14.577 10.336 1.00 92.56 89 LEU A CA 1
ATOM 652 C C . LEU A 1 89 ? -1.274 -13.780 9.029 1.00 92.56 89 LEU A C 1
ATOM 654 O O . LEU A 1 89 ? -0.914 -14.345 7.994 1.00 92.56 89 LEU A O 1
ATOM 658 N N . SER A 1 90 ? -1.540 -12.472 9.070 1.00 91.00 90 SER A N 1
ATOM 659 C CA . SER A 1 90 ? -1.460 -11.618 7.881 1.00 91.00 90 SER A CA 1
ATOM 660 C C . SER A 1 90 ? -0.028 -11.483 7.363 1.00 91.00 90 SER A C 1
ATOM 662 O O . SER A 1 90 ? 0.195 -11.563 6.155 1.00 91.00 90 SER A O 1
ATOM 664 N N . ASN A 1 91 ? 0.962 -11.374 8.254 1.00 91.50 91 ASN A N 1
ATOM 665 C CA . ASN A 1 91 ? 2.372 -11.351 7.875 1.00 91.50 91 ASN A CA 1
ATOM 666 C C . ASN A 1 91 ? 2.809 -12.674 7.235 1.00 91.50 91 ASN A C 1
ATOM 668 O O . ASN A 1 91 ? 3.471 -12.652 6.201 1.00 91.50 91 ASN A O 1
ATOM 672 N N . THR A 1 92 ? 2.375 -13.814 7.781 1.00 93.62 92 THR A N 1
ATOM 673 C CA . THR A 1 92 ? 2.665 -15.137 7.203 1.00 93.62 92 THR A CA 1
ATOM 674 C C . THR A 1 92 ? 2.108 -15.252 5.785 1.00 93.62 92 THR A C 1
ATOM 676 O O . THR A 1 92 ? 2.830 -15.647 4.868 1.00 93.62 92 THR A O 1
ATOM 679 N N . ALA A 1 93 ? 0.850 -14.848 5.575 1.00 92.50 93 ALA A N 1
ATOM 680 C CA . ALA A 1 93 ? 0.252 -14.804 4.242 1.00 92.50 93 ALA A CA 1
ATOM 681 C C . ALA A 1 93 ? 1.025 -13.862 3.298 1.00 92.50 93 ALA A C 1
ATOM 683 O O . ALA A 1 93 ? 1.281 -14.220 2.148 1.00 92.50 93 ALA A O 1
ATOM 684 N N . GLY A 1 94 ? 1.458 -12.698 3.794 1.00 91.00 94 GLY A N 1
ATOM 685 C CA . GLY A 1 94 ? 2.278 -11.744 3.044 1.00 91.00 94 GLY A CA 1
ATOM 686 C C . GLY A 1 94 ? 3.642 -12.305 2.631 1.00 91.00 94 GLY A C 1
ATOM 687 O O . GLY A 1 94 ? 4.050 -12.140 1.484 1.00 91.00 94 GLY A O 1
ATOM 688 N N . VAL A 1 95 ? 4.329 -13.024 3.523 1.00 93.88 95 VAL A N 1
ATOM 689 C CA . VAL A 1 95 ? 5.614 -13.675 3.218 1.00 93.88 95 VAL A CA 1
ATOM 690 C C . VAL A 1 95 ? 5.433 -14.763 2.163 1.00 93.88 95 VAL A C 1
ATOM 692 O O . VAL A 1 95 ? 6.195 -14.801 1.198 1.00 93.88 95 VAL A O 1
ATOM 695 N N . LEU A 1 96 ? 4.404 -15.608 2.289 1.00 94.19 96 LEU A N 1
ATOM 696 C CA . LEU A 1 96 ? 4.092 -16.623 1.278 1.00 94.19 96 LEU A CA 1
ATOM 697 C C . LEU A 1 96 ? 3.805 -15.983 -0.086 1.00 94.19 96 LEU A C 1
ATOM 699 O O . LEU A 1 96 ? 4.361 -16.417 -1.095 1.00 94.19 96 LEU A O 1
ATOM 703 N N . ALA A 1 97 ? 3.004 -14.915 -0.116 1.00 91.88 97 ALA A N 1
ATOM 704 C CA . ALA A 1 97 ? 2.751 -14.152 -1.334 1.00 91.88 97 ALA A CA 1
ATOM 705 C C . ALA A 1 97 ? 4.046 -13.575 -1.933 1.00 91.88 97 ALA A C 1
ATOM 707 O O . ALA A 1 97 ? 4.217 -13.617 -3.147 1.00 91.88 97 ALA A O 1
ATOM 708 N N . GLY A 1 98 ? 4.988 -13.111 -1.107 1.00 92.44 98 GLY A N 1
ATOM 709 C CA . GLY A 1 98 ? 6.309 -12.652 -1.551 1.00 92.44 98 GLY A CA 1
ATOM 710 C C . GLY A 1 98 ? 7.168 -13.759 -2.176 1.00 92.44 98 GLY A C 1
ATOM 711 O O . GLY A 1 98 ? 7.797 -13.543 -3.216 1.00 92.44 98 GLY A O 1
ATOM 712 N N . VAL A 1 99 ? 7.157 -14.961 -1.590 1.00 94.94 99 VAL A N 1
ATOM 713 C CA . VAL A 1 99 ? 7.859 -16.140 -2.129 1.00 94.94 99 VAL A CA 1
ATOM 714 C C . VAL A 1 99 ? 7.293 -16.523 -3.498 1.00 94.94 99 VAL A C 1
ATOM 716 O O . VAL A 1 99 ? 8.043 -16.612 -4.473 1.00 94.94 99 VAL A O 1
ATOM 719 N N . PHE A 1 100 ? 5.969 -16.686 -3.600 1.00 93.56 100 PHE A N 1
ATOM 720 C CA . PHE A 1 100 ? 5.316 -16.998 -4.874 1.00 93.56 100 PHE A CA 1
ATOM 721 C C . PHE A 1 100 ? 5.468 -15.865 -5.892 1.00 93.56 100 PHE A C 1
ATOM 723 O O . PHE A 1 100 ? 5.712 -16.131 -7.066 1.00 93.56 100 PHE A O 1
ATOM 730 N N . GLY A 1 101 ? 5.389 -14.610 -5.450 1.00 93.25 101 GLY A N 1
ATOM 731 C CA . GLY A 1 101 ? 5.557 -13.426 -6.289 1.00 93.25 101 GLY A CA 1
ATOM 732 C C . GLY A 1 101 ? 6.949 -13.344 -6.909 1.00 93.25 101 GLY A C 1
ATOM 733 O O . GLY A 1 101 ? 7.077 -13.037 -8.092 1.00 93.25 101 GLY A O 1
ATOM 734 N N . THR A 1 102 ? 7.991 -13.697 -6.154 1.00 93.75 102 THR A N 1
ATOM 735 C CA . THR A 1 102 ? 9.371 -13.733 -6.662 1.00 93.75 102 THR A CA 1
ATOM 736 C C . THR A 1 102 ? 9.553 -14.852 -7.690 1.00 93.75 102 THR A C 1
ATOM 738 O O . THR A 1 102 ? 10.121 -14.616 -8.756 1.00 93.75 102 THR A O 1
ATOM 741 N N . ALA A 1 103 ? 9.022 -16.049 -7.417 1.00 94.19 103 ALA A N 1
ATOM 742 C CA . ALA A 1 103 ? 9.051 -17.162 -8.368 1.00 94.19 103 ALA A CA 1
ATOM 743 C C . ALA A 1 103 ? 8.289 -16.830 -9.667 1.00 94.19 103 ALA A C 1
ATOM 745 O O . ALA A 1 103 ? 8.808 -17.041 -10.763 1.00 94.19 103 ALA A O 1
ATOM 746 N N . ALA A 1 104 ? 7.093 -16.244 -9.548 1.00 92.88 104 ALA A N 1
ATOM 747 C CA . ALA A 1 104 ? 6.291 -15.794 -10.683 1.00 92.88 104 ALA A CA 1
ATOM 748 C C . ALA A 1 104 ? 7.002 -14.696 -11.486 1.00 92.88 104 ALA A C 1
ATOM 750 O O . ALA A 1 104 ? 7.045 -14.771 -12.710 1.00 92.88 104 ALA A O 1
ATOM 751 N N . THR A 1 105 ? 7.622 -13.723 -10.812 1.00 93.81 105 THR A N 1
ATOM 752 C CA . THR A 1 105 ? 8.419 -12.669 -11.460 1.00 93.81 105 THR A CA 1
ATOM 753 C C . THR A 1 105 ? 9.567 -13.272 -12.266 1.00 93.81 105 THR A C 1
ATOM 755 O O . THR A 1 105 ? 9.739 -12.927 -13.432 1.00 93.81 105 THR A O 1
ATOM 758 N N . GLY A 1 106 ? 10.308 -14.224 -11.690 1.00 92.81 106 GLY A N 1
ATOM 759 C CA . GLY A 1 106 ? 11.378 -14.932 -12.395 1.00 92.81 106 GLY A CA 1
ATOM 760 C C . GLY A 1 106 ? 10.881 -15.674 -13.639 1.00 92.81 106 GLY A C 1
ATOM 761 O O . GLY A 1 106 ? 11.505 -15.587 -14.693 1.00 92.81 106 GLY A O 1
ATOM 762 N N . TYR A 1 107 ? 9.731 -16.347 -13.545 1.00 94.50 107 TYR A N 1
ATOM 763 C CA . TYR A 1 107 ? 9.119 -17.041 -14.680 1.00 94.50 107 TYR A CA 1
ATOM 764 C C . TYR A 1 107 ? 8.661 -16.083 -15.792 1.00 94.50 107 TYR A C 1
ATOM 766 O O . TYR A 1 107 ? 8.900 -16.347 -16.972 1.00 94.50 107 TYR A O 1
ATOM 774 N N . ILE A 1 108 ? 8.041 -14.955 -15.422 1.00 93.62 108 ILE A N 1
ATOM 775 C CA . ILE A 1 108 ? 7.619 -13.913 -16.369 1.00 93.62 108 ILE A CA 1
ATOM 776 C C . ILE A 1 108 ? 8.841 -13.347 -17.095 1.00 93.62 108 ILE A C 1
ATOM 778 O O . ILE A 1 108 ? 8.831 -13.260 -18.317 1.00 93.62 108 ILE A O 1
ATOM 782 N N . LEU A 1 109 ? 9.922 -13.034 -16.376 1.00 93.88 109 LEU A N 1
ATOM 783 C CA . LEU A 1 109 ? 11.145 -12.492 -16.975 1.00 93.88 109 LEU A CA 1
ATOM 784 C C . LEU A 1 109 ? 11.869 -13.458 -17.920 1.00 93.88 109 LEU A C 1
ATOM 786 O O . LEU A 1 109 ? 12.600 -13.004 -18.793 1.00 93.88 109 LEU A O 1
ATOM 790 N N . GLN A 1 110 ? 11.689 -14.772 -17.768 1.00 93.44 110 GLN A N 1
ATOM 791 C CA . GLN A 1 110 ? 12.263 -15.743 -18.706 1.00 93.44 110 GLN A CA 1
ATOM 792 C C . GLN A 1 110 ? 11.602 -15.691 -20.092 1.00 93.44 110 GLN A C 1
ATOM 794 O O . GLN A 1 110 ? 12.247 -16.041 -21.077 1.00 93.44 110 GLN A O 1
ATOM 799 N N . HIS A 1 111 ? 10.337 -15.266 -20.173 1.00 88.81 111 HIS A N 1
ATOM 800 C CA . HIS A 1 111 ? 9.531 -15.315 -21.402 1.00 88.81 111 HIS A CA 1
ATOM 801 C C . HIS A 1 111 ? 9.007 -13.945 -21.859 1.00 88.81 111 HIS A C 1
ATOM 803 O O . HIS A 1 111 ? 8.428 -13.843 -22.939 1.00 88.81 111 HIS A O 1
ATOM 809 N N . GLY A 1 112 ? 9.185 -12.904 -21.050 1.00 89.38 112 GLY A N 1
ATOM 810 C CA . GLY A 1 112 ? 8.597 -11.584 -21.242 1.00 89.38 112 GLY A CA 1
ATOM 811 C C . GLY A 1 112 ? 9.495 -10.467 -20.726 1.00 89.38 112 GLY A C 1
ATOM 812 O O . GLY A 1 112 ? 10.722 -10.563 -20.749 1.00 89.38 112 GLY A O 1
ATOM 813 N N . SER A 1 113 ? 8.875 -9.375 -20.287 1.00 90.31 113 SER A N 1
ATOM 814 C CA . SER A 1 113 ? 9.564 -8.136 -19.922 1.00 90.31 113 SER A CA 1
ATOM 815 C C . SER A 1 113 ? 9.200 -7.649 -18.516 1.00 90.31 113 SER A C 1
ATOM 817 O O . SER A 1 113 ? 8.244 -8.113 -17.895 1.00 90.31 113 SER A O 1
ATOM 819 N N . TRP A 1 114 ? 9.946 -6.665 -18.006 1.00 87.94 114 TRP A N 1
ATOM 820 C CA . TRP A 1 114 ? 9.610 -5.988 -16.746 1.00 87.94 114 TRP A CA 1
ATOM 821 C C . TRP A 1 114 ? 8.247 -5.281 -16.784 1.00 87.94 114 TRP A C 1
ATOM 823 O O . TRP A 1 114 ? 7.583 -5.196 -15.755 1.00 87.94 114 TRP A O 1
ATOM 833 N N . ASP A 1 115 ? 7.800 -4.834 -17.960 1.00 88.00 115 ASP A N 1
ATOM 834 C CA . ASP A 1 115 ? 6.475 -4.231 -18.144 1.00 88.00 115 ASP A CA 1
ATOM 835 C C . ASP A 1 115 ? 5.352 -5.233 -17.815 1.00 88.00 115 ASP A C 1
ATOM 837 O O . ASP A 1 115 ? 4.369 -4.889 -17.159 1.00 88.00 115 ASP A O 1
ATOM 841 N N . ASP A 1 116 ? 5.529 -6.513 -18.156 1.00 90.06 116 ASP A N 1
ATOM 842 C CA . ASP A 1 116 ? 4.553 -7.562 -17.832 1.00 90.06 116 ASP A CA 1
ATOM 843 C C . ASP A 1 116 ? 4.471 -7.815 -16.319 1.00 90.06 116 ASP A C 1
ATOM 845 O O . ASP A 1 116 ? 3.381 -7.968 -15.762 1.00 90.06 116 ASP A O 1
ATOM 849 N N . VAL A 1 117 ? 5.613 -7.769 -15.624 1.00 92.12 117 VAL A N 1
ATOM 850 C CA . VAL A 1 117 ? 5.677 -7.860 -14.155 1.00 92.12 117 VAL A CA 1
ATOM 851 C C . VAL A 1 117 ? 4.954 -6.679 -13.506 1.00 92.12 117 VAL A C 1
ATOM 853 O O . VAL A 1 117 ? 4.186 -6.859 -12.552 1.00 92.12 117 VAL A O 1
ATOM 856 N N . PHE A 1 118 ? 5.166 -5.466 -14.022 1.00 90.00 118 PHE A N 1
ATOM 857 C CA . PHE A 1 118 ? 4.507 -4.269 -13.506 1.00 90.00 118 PHE A CA 1
ATOM 858 C C . PHE A 1 118 ? 3.000 -4.300 -13.755 1.00 90.00 118 PHE A C 1
ATOM 860 O O . PHE A 1 118 ? 2.246 -4.006 -12.830 1.00 90.00 118 PHE A O 1
ATOM 867 N N . LYS A 1 119 ? 2.532 -4.748 -14.927 1.00 90.31 119 LYS A N 1
ATOM 868 C CA . LYS A 1 119 ? 1.095 -4.920 -15.210 1.00 90.31 119 LYS A CA 1
ATOM 869 C C . LYS A 1 119 ? 0.419 -5.885 -14.241 1.00 90.31 119 LYS A C 1
ATOM 871 O O . LYS A 1 119 ? -0.647 -5.567 -13.714 1.00 90.31 119 LYS A O 1
ATOM 876 N N . VAL A 1 120 ? 1.040 -7.036 -13.968 1.00 92.62 120 VAL A N 1
ATOM 877 C CA . VAL A 1 120 ? 0.517 -8.000 -12.984 1.00 92.62 120 VAL A CA 1
ATOM 878 C C . VAL A 1 120 ? 0.465 -7.365 -11.593 1.00 92.62 120 VAL A C 1
ATOM 880 O O . VAL A 1 120 ? -0.557 -7.455 -10.914 1.00 92.62 120 VAL A O 1
ATOM 883 N N . SER A 1 121 ? 1.525 -6.658 -11.193 1.00 91.56 121 SER A N 1
ATOM 884 C CA . SER A 1 121 ? 1.593 -5.968 -9.898 1.00 91.56 121 SER A CA 1
ATOM 885 C C . SER A 1 121 ? 0.500 -4.903 -9.756 1.00 91.56 121 SER A C 1
ATOM 887 O O . SER A 1 121 ? -0.201 -4.867 -8.747 1.00 91.56 121 SER A O 1
ATOM 889 N N . VAL A 1 122 ? 0.293 -4.074 -10.785 1.00 91.75 122 VAL A N 1
ATOM 890 C CA . VAL A 1 122 ? -0.783 -3.070 -10.843 1.00 91.75 122 VAL A CA 1
ATOM 891 C C . VAL A 1 122 ? -2.152 -3.738 -10.719 1.00 91.75 122 VAL A C 1
ATOM 893 O O . VAL A 1 122 ? -2.981 -3.282 -9.933 1.00 91.75 122 VAL A O 1
ATOM 896 N N . GLY A 1 123 ? -2.381 -4.848 -11.427 1.00 93.19 123 GLY A N 1
ATOM 897 C CA . GLY A 1 123 ? -3.617 -5.624 -11.313 1.00 93.19 123 GLY A CA 1
ATOM 898 C C . GLY A 1 123 ? -3.884 -6.096 -9.882 1.00 93.19 123 GLY A C 1
ATOM 899 O O . GLY A 1 123 ? -4.989 -5.912 -9.368 1.00 93.19 123 GLY A O 1
ATOM 900 N N . LEU A 1 124 ? -2.864 -6.628 -9.203 1.00 93.75 124 LEU A N 1
ATOM 901 C CA . LEU A 1 124 ? -2.969 -7.053 -7.805 1.00 93.75 124 LEU A CA 1
ATOM 902 C C . LEU A 1 124 ? -3.259 -5.880 -6.858 1.00 93.75 124 LEU A C 1
ATOM 904 O O . LEU A 1 124 ? -4.118 -6.013 -5.986 1.00 93.75 124 LEU A O 1
ATOM 908 N N . TYR A 1 125 ? -2.621 -4.720 -7.052 1.00 92.81 125 TYR A N 1
ATOM 909 C CA . TYR A 1 125 ? -2.914 -3.514 -6.267 1.00 92.81 125 TYR A CA 1
ATOM 910 C C . TYR A 1 125 ? -4.359 -3.030 -6.450 1.00 92.81 125 TYR A C 1
ATOM 912 O O . TYR A 1 125 ? -5.017 -2.669 -5.471 1.00 92.81 125 TYR A O 1
ATOM 920 N N . LEU A 1 126 ? -4.884 -3.045 -7.680 1.00 93.00 126 LEU A N 1
ATOM 921 C CA . LEU A 1 126 ? -6.264 -2.636 -7.963 1.00 93.00 126 LEU A CA 1
ATOM 922 C C . LEU A 1 126 ? -7.279 -3.593 -7.332 1.00 93.00 126 LEU A C 1
ATOM 924 O O . LEU A 1 126 ? -8.193 -3.146 -6.638 1.00 93.00 126 LEU A O 1
ATOM 928 N N . VAL A 1 127 ? -7.092 -4.905 -7.508 1.00 94.31 127 VAL A N 1
ATOM 929 C CA . VAL A 1 127 ? -7.950 -5.922 -6.879 1.00 94.31 127 VAL A CA 1
ATOM 930 C C . VAL A 1 127 ? -7.886 -5.802 -5.357 1.00 94.31 127 VAL A C 1
ATOM 932 O O . VAL A 1 127 ? -8.927 -5.762 -4.703 1.00 94.31 127 VAL A O 1
ATOM 935 N N . GLY A 1 128 ? -6.684 -5.656 -4.791 1.00 92.00 128 GLY A N 1
ATOM 936 C CA . GLY A 1 128 ? -6.486 -5.441 -3.358 1.00 92.00 128 GLY A CA 1
ATOM 937 C C . GLY A 1 128 ? -7.198 -4.190 -2.843 1.00 92.00 128 GLY A C 1
ATOM 938 O O . GLY A 1 128 ? -7.830 -4.234 -1.790 1.00 92.00 128 GLY A O 1
ATOM 939 N N . THR A 1 129 ? -7.179 -3.096 -3.610 1.00 92.38 129 THR A N 1
ATOM 940 C CA . THR A 1 129 ? -7.891 -1.852 -3.273 1.00 92.38 129 THR A CA 1
ATOM 941 C C . THR A 1 129 ? -9.402 -2.058 -3.227 1.00 92.38 129 THR A C 1
ATOM 943 O O . THR A 1 129 ? -10.054 -1.592 -2.291 1.00 92.38 129 THR A O 1
ATOM 946 N N . VAL A 1 130 ? -9.967 -2.765 -4.210 1.00 93.31 130 VAL A N 1
ATOM 947 C CA . VAL A 1 130 ? -11.406 -3.057 -4.261 1.00 93.31 130 VAL A CA 1
ATOM 948 C C . VAL A 1 130 ? -11.811 -3.938 -3.082 1.00 93.31 130 VAL A C 1
ATOM 950 O O . VAL A 1 130 ? -12.722 -3.581 -2.336 1.00 93.31 130 VAL A O 1
ATOM 953 N N . VAL A 1 131 ? -11.098 -5.047 -2.863 1.00 93.69 131 VAL A N 1
ATOM 954 C CA . VAL A 1 131 ? -11.365 -5.969 -1.748 1.00 93.69 131 VAL A CA 1
ATOM 955 C C . VAL A 1 131 ? -11.263 -5.237 -0.409 1.00 93.69 131 VAL A C 1
ATOM 957 O O . VAL A 1 131 ? -12.155 -5.360 0.430 1.00 93.69 131 VAL A O 1
ATOM 960 N N . TRP A 1 132 ? -10.233 -4.410 -0.218 1.00 90.12 132 TRP A N 1
ATOM 961 C CA . TRP A 1 132 ? -10.077 -3.634 1.007 1.00 90.12 132 TRP A CA 1
ATOM 962 C C . TRP A 1 132 ? -11.240 -2.666 1.229 1.00 90.12 132 TRP A C 1
ATOM 964 O O . TRP A 1 132 ? -11.811 -2.627 2.316 1.00 90.12 132 TRP A O 1
ATOM 974 N N . ASN A 1 133 ? -11.634 -1.892 0.218 1.00 89.56 133 ASN A N 1
ATOM 975 C CA . ASN A 1 133 ? -12.705 -0.909 0.381 1.00 89.56 133 ASN A CA 1
ATOM 976 C C . ASN A 1 133 ? -14.071 -1.553 0.648 1.00 89.56 133 ASN A C 1
ATOM 978 O O . ASN A 1 133 ? -14.858 -0.992 1.417 1.00 89.56 133 ASN A O 1
ATOM 982 N N . LEU A 1 134 ? -14.333 -2.727 0.068 1.00 89.31 134 LEU A N 1
ATOM 983 C CA . LEU A 1 134 ? -15.584 -3.458 0.268 1.00 89.31 134 LEU A CA 1
ATOM 984 C C . LEU A 1 134 ? -15.660 -4.128 1.645 1.00 89.31 134 LEU A C 1
ATOM 986 O O . LEU A 1 134 ? -16.683 -4.004 2.313 1.00 89.31 134 LEU A O 1
ATOM 990 N N . PHE A 1 135 ? -14.592 -4.801 2.084 1.00 88.38 135 PHE A N 1
ATOM 991 C CA . PHE A 1 135 ? -14.655 -5.703 3.243 1.00 88.38 135 PHE A CA 1
ATOM 992 C C . PHE A 1 135 ? -13.954 -5.195 4.507 1.00 88.38 135 PHE A C 1
ATOM 994 O O . PHE A 1 135 ? -14.208 -5.732 5.583 1.00 88.38 135 PHE A O 1
ATOM 1001 N N . SER A 1 136 ? -13.074 -4.191 4.425 1.00 86.19 136 SER A N 1
ATOM 1002 C CA . SER A 1 136 ? -12.388 -3.708 5.630 1.00 86.19 136 SER A CA 1
ATOM 1003 C C . SER A 1 136 ? -13.336 -2.955 6.566 1.00 86.19 136 SER A C 1
ATOM 1005 O O . SER A 1 136 ? -14.198 -2.175 6.144 1.00 86.19 136 SER A O 1
ATOM 1007 N N . THR A 1 137 ? -13.122 -3.168 7.859 1.00 83.81 137 THR A N 1
ATOM 1008 C CA . THR A 1 137 ? -13.704 -2.396 8.955 1.00 83.81 137 THR A CA 1
ATOM 1009 C C . THR A 1 137 ? -12.614 -2.098 9.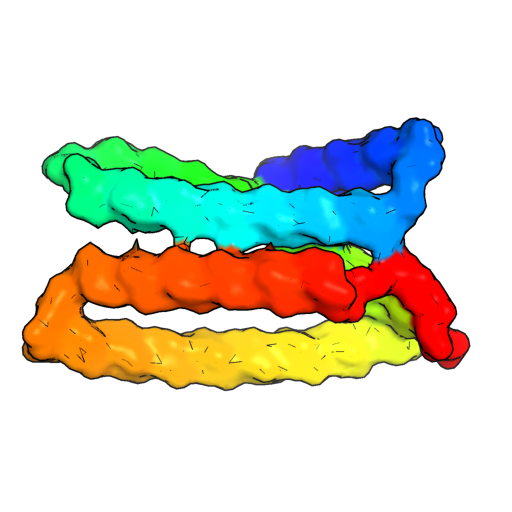979 1.00 83.81 137 THR A C 1
ATOM 1011 O O . THR A 1 137 ? -11.673 -2.880 10.108 1.00 83.81 137 THR A O 1
ATOM 1014 N N . GLY A 1 138 ? -12.726 -0.959 10.655 1.00 76.81 138 GLY A N 1
ATOM 1015 C CA . GLY A 1 138 ? -11.908 -0.582 11.809 1.00 76.81 138 GLY A CA 1
ATOM 1016 C C . GLY A 1 138 ? -12.714 -0.575 13.108 1.00 76.81 138 GLY A C 1
ATOM 1017 O O . GLY A 1 138 ? -12.283 0.014 14.093 1.00 76.81 138 GLY A O 1
ATOM 1018 N N . GLU A 1 139 ? -13.911 -1.163 13.103 1.00 80.25 139 GLU A N 1
ATOM 1019 C CA . GLU A 1 139 ? -14.698 -1.371 14.316 1.00 80.25 139 GLU A CA 1
ATOM 1020 C C . GLU A 1 139 ? -14.209 -2.613 15.059 1.00 80.25 139 GLU A C 1
ATOM 1022 O O . GLU A 1 139 ? -13.779 -3.596 14.451 1.00 80.25 139 GLU A O 1
ATOM 1027 N N . LYS A 1 140 ? -14.301 -2.575 16.388 1.00 75.94 140 LYS A N 1
ATOM 1028 C CA . LYS A 1 140 ? -13.911 -3.693 17.240 1.00 75.94 140 LYS A CA 1
ATOM 1029 C C . LYS A 1 140 ? -14.888 -4.856 17.054 1.00 75.94 140 LYS A C 1
ATOM 1031 O O . LYS A 1 140 ? -16.067 -4.728 17.370 1.00 75.94 140 LYS A O 1
ATOM 1036 N N . ILE A 1 141 ? -14.387 -5.990 16.569 1.00 76.75 141 ILE A N 1
ATOM 1037 C CA . ILE A 1 141 ? -15.178 -7.215 16.352 1.00 76.75 141 ILE A CA 1
ATOM 1038 C C . ILE A 1 141 ? -14.913 -8.235 17.463 1.00 76.75 141 ILE A C 1
ATOM 1040 O O . ILE A 1 141 ? -15.799 -9.003 17.828 1.00 76.75 141 ILE A O 1
ATOM 1044 N N . LEU A 1 142 ? -13.687 -8.257 17.994 1.00 64.06 142 LEU A N 1
ATOM 1045 C CA . LEU A 1 142 ? -13.235 -9.242 18.974 1.00 64.06 142 LEU A CA 1
ATOM 1046 C C . LEU A 1 142 ? -12.696 -8.533 20.223 1.00 64.06 142 LEU A C 1
ATOM 1048 O O . LEU A 1 142 ? -11.988 -7.528 20.118 1.00 64.06 142 LEU A O 1
ATOM 1052 N N . ASP A 1 143 ? -13.040 -9.063 21.399 1.00 50.81 143 ASP A N 1
ATOM 1053 C CA . ASP A 1 143 ? -12.595 -8.575 22.714 1.00 50.81 143 ASP A CA 1
ATOM 1054 C C . ASP A 1 143 ? -11.216 -9.109 23.127 1.00 50.81 143 ASP A C 1
ATOM 1056 O O . ASP A 1 143 ? -11.025 -10.348 23.179 1.00 50.81 143 ASP A O 1
#

Secondary structure (DSSP, 8-state):
-HHHHHHHHHHHHHHHHTT--HHHHHHHHHHHHHHHHHHHHHHHTT---HHHHHHHHHHHHHHHTTHIIIIIHHHHHH-TTTHHHHHHHHHHHHHHHHHHHHHHHHHHHHHS-HHHHHHHHHHHHHHHHHHHHHH---S----

Sequence (143 aa):
MAFSANLGGWIADTLVSRGLSVTTVRKIMQTVGFLGPAFFLTQLSHVNSPAMAVLCMACSQGTDAFSQSGLYSNHQDIAPRYSGVLLGLSNTAGVLAGVFGTAATGYILQHGSWDDVFKVSVGLYLVGTVVWNLFSTGEKILD

InterPro domains:
  IPR036259 MFS transporter superfamily [G3DSA:1.20.1250.20] (1-140)
  IPR036259 MFS transporter superfamily [SSF103473] (2-135)
  IPR050382 Major Facilitator Superfamily Sodium/Anion Cotransporter [PTHR11662] (1-140)

Foldseek 3Di:
DVVLLVVLQVVLVVCVVVPDDNFVSLLVLLLQLLVQLLVLLLVLVVDPDPVSNVVSVVRSVSSNSSNCSRVLVLLCLAAVPCSVVVCVVVVVVVVVCVVVLVVVCVVCVVPHDVNVSSVVSSVVSVVVSVCCNVDDDSHHPYD

Radius of gyration: 16.55 Å; chains: 1; bounding box: 33×33×44 Å

pLDDT: mean 88.63, std 5.51, range [50.81, 94.94]